Protein AF-A0AAV0H3G5-F1 (afdb_monomer)

pLDDT: mean 81.69, std 14.39, range [39.12, 98.06]

Sequence (169 aa):
MFITEEVDKVELVYTKFVSLIKSKPVIQTLLPLSPKGGIRAANGDSVDATEDEFFRLTSKEGKLAVERESVSAKGGGMGLSPLMEFEQDPVQIIDAMMPLYLNSQILRALQESYASELASRMNAMSNATDNAVELTKNLSVVYNRERQAKITGELLEIIAGADALKELP

InterPro domains:
  IPR000131 ATP synthase, F1 complex, gamma subunit [PF00231] (2-165)
  IPR000131 ATP synthase, F1 complex, gamma subunit [PR00126] (8-25)
  IPR000131 ATP synthase, F1 complex, gamma subunit [PR00126] (112-131)
  IPR000131 ATP synthase, F1 complex, gamma subunit [PR00126] (143-164)
  IPR000131 ATP synthase, F1 complex, gamma subunit [PTHR11693] (4-165)
  IPR023632 ATP synthase, F1 complex, gamma subunit conserved site [PS00153] (151-164)
  IPR035968 ATP synthase, F1 complex, gamma subunit superfamily [SSF52943] (2-165)

Nearest PDB structures (foldseek):
  6vmd-assembly1_g  TM=9.617E-01  e=5.767E-14  Spinacia oleracea

Mean predicted aligned error: 10.61 Å

Solvent-accessible surface area (backbone atoms only — not comparable to full-atom values): 9852 Å² total; per-residue (Å²): 86,64,94,68,70,76,42,85,68,42,73,46,78,40,35,44,58,67,41,60,89,45,63,46,79,44,50,36,48,67,35,72,70,44,96,82,59,39,37,41,35,79,86,73,54,69,47,54,68,63,64,48,71,45,79,42,85,44,73,54,97,90,37,87,38,60,47,74,47,72,49,59,61,96,51,78,67,76,64,77,55,97,82,68,80,73,96,62,60,72,68,59,53,48,62,64,43,51,61,56,52,53,51,51,51,53,52,49,48,51,52,31,28,51,50,30,51,52,28,47,49,51,51,54,51,49,54,50,49,54,53,50,53,53,50,52,54,53,50,51,54,51,50,54,52,51,51,51,53,49,53,53,48,55,51,49,53,51,51,54,56,54,51,58,61,68,72,54,131

Structure (mmCIF, N/CA/C/O backbone):
data_AF-A0AAV0H3G5-F1
#
_entry.id   AF-A0AAV0H3G5-F1
#
loop_
_atom_site.group_PDB
_atom_site.id
_atom_site.type_symbol
_atom_site.label_atom_id
_atom_site.label_alt_id
_atom_site.label_comp_id
_atom_site.label_asym_id
_atom_site.label_entity_id
_atom_site.label_seq_id
_atom_site.pdbx_PDB_ins_code
_atom_site.Cartn_x
_atom_site.Cartn_y
_atom_site.Cartn_z
_atom_site.occupancy
_atom_site.B_iso_or_equiv
_atom_site.auth_seq_id
_atom_site.auth_comp_id
_atom_site.auth_asym_id
_atom_site.auth_atom_id
_atom_site.pdbx_PDB_model_num
ATOM 1 N N . MET A 1 1 ? 15.605 -15.181 -23.588 1.00 61.88 1 MET A N 1
ATOM 2 C CA . MET A 1 1 ? 14.226 -14.895 -24.022 1.00 61.88 1 MET A CA 1
ATOM 3 C C . MET A 1 1 ? 14.163 -13.734 -25.001 1.00 61.88 1 MET A C 1
ATOM 5 O O . MET A 1 1 ? 13.888 -13.998 -26.156 1.00 61.88 1 MET A O 1
ATOM 9 N N . PHE A 1 2 ? 14.476 -12.487 -24.623 1.00 71.94 2 PHE A N 1
ATOM 10 C CA . PHE A 1 2 ? 14.471 -11.388 -25.611 1.00 71.94 2 PHE A CA 1
ATOM 11 C C . PHE A 1 2 ? 15.656 -11.463 -26.595 1.00 71.94 2 PHE A C 1
ATOM 13 O O . PHE A 1 2 ? 15.473 -11.386 -27.798 1.00 71.94 2 PHE A O 1
ATOM 20 N N . ILE A 1 3 ? 16.870 -11.727 -26.091 1.00 79.81 3 ILE A N 1
ATOM 21 C CA . ILE A 1 3 ? 18.078 -11.920 -26.926 1.00 79.81 3 ILE A CA 1
ATOM 22 C C . ILE A 1 3 ? 17.993 -13.207 -27.769 1.00 79.81 3 ILE A C 1
ATOM 24 O O . ILE A 1 3 ? 18.649 -13.326 -28.794 1.00 79.81 3 ILE A O 1
ATOM 28 N N . THR A 1 4 ? 17.184 -14.179 -27.335 1.00 85.25 4 THR A N 1
ATOM 29 C CA . THR A 1 4 ? 16.971 -15.449 -28.048 1.00 85.25 4 THR A CA 1
ATOM 30 C C . THR A 1 4 ? 15.829 -15.373 -29.066 1.00 85.25 4 THR A C 1
ATOM 32 O O . THR A 1 4 ? 15.470 -16.408 -29.610 1.00 85.25 4 THR A O 1
ATOM 35 N N . GLU A 1 5 ? 15.259 -14.181 -29.301 1.00 79.56 5 GLU A N 1
ATOM 36 C CA . GLU A 1 5 ? 14.134 -13.932 -30.225 1.00 79.56 5 GLU A CA 1
ATOM 37 C C . GLU A 1 5 ? 12.875 -14.776 -29.943 1.00 79.56 5 GLU A C 1
ATOM 39 O O . GLU A 1 5 ? 12.001 -14.937 -30.787 1.00 79.56 5 GLU A O 1
ATOM 44 N N . GLU A 1 6 ? 12.738 -15.303 -28.726 1.00 85.94 6 GLU A N 1
ATOM 45 C CA . GLU A 1 6 ? 11.544 -16.055 -28.313 1.00 85.94 6 GLU A CA 1
ATOM 46 C C . GLU A 1 6 ? 10.403 -15.125 -27.874 1.00 85.94 6 GLU A C 1
ATOM 48 O O . GLU A 1 6 ? 9.257 -15.555 -27.750 1.00 85.94 6 GLU A O 1
ATOM 53 N N . VAL A 1 7 ? 10.720 -13.861 -27.573 1.00 85.31 7 VAL A N 1
ATOM 54 C CA . VAL A 1 7 ? 9.784 -12.858 -27.054 1.00 85.31 7 VAL A CA 1
ATOM 55 C C . VAL A 1 7 ? 10.042 -11.515 -27.733 1.00 85.31 7 VAL A C 1
ATOM 57 O O . VAL A 1 7 ? 11.109 -10.938 -27.547 1.00 85.31 7 VAL A O 1
ATOM 60 N N . ASP A 1 8 ? 9.033 -10.981 -28.425 1.00 81.69 8 ASP A N 1
ATOM 61 C CA . ASP A 1 8 ? 9.132 -9.715 -29.174 1.00 81.69 8 ASP A CA 1
ATOM 62 C C . ASP A 1 8 ? 8.785 -8.469 -28.344 1.00 81.69 8 ASP A C 1
ATOM 64 O O . ASP A 1 8 ? 9.193 -7.350 -28.664 1.00 81.69 8 ASP A O 1
ATOM 68 N N . LYS A 1 9 ? 7.997 -8.636 -27.273 1.00 84.62 9 LYS A N 1
ATOM 69 C CA . LYS A 1 9 ? 7.491 -7.531 -26.450 1.00 84.62 9 LYS A CA 1
ATOM 70 C C . LYS A 1 9 ? 7.464 -7.910 -24.978 1.00 84.62 9 LYS A C 1
ATOM 72 O O . LYS A 1 9 ? 6.921 -8.948 -24.609 1.00 84.62 9 LYS A O 1
ATOM 77 N N . VAL A 1 10 ? 8.000 -7.031 -24.134 1.00 86.62 10 VAL A N 1
ATOM 78 C CA . VAL A 1 10 ? 7.953 -7.178 -22.677 1.00 86.62 10 VAL A CA 1
ATOM 79 C C . VAL A 1 10 ? 7.204 -5.995 -22.088 1.00 86.62 10 VAL A C 1
ATOM 81 O O . VAL A 1 10 ? 7.642 -4.848 -22.193 1.00 86.62 10 VAL A O 1
ATOM 84 N N . GLU A 1 11 ? 6.078 -6.286 -21.449 1.00 87.62 11 GLU A N 1
ATOM 85 C CA . GLU A 1 11 ? 5.272 -5.317 -20.714 1.00 87.62 11 GLU A CA 1
ATOM 86 C C . GLU A 1 11 ? 5.339 -5.614 -19.218 1.00 87.62 11 GLU A C 1
ATOM 88 O O . GLU A 1 11 ? 5.283 -6.768 -18.792 1.00 87.62 11 GLU A O 1
ATOM 93 N N . LEU A 1 12 ? 5.449 -4.559 -18.418 1.00 87.69 12 LEU A N 1
ATOM 94 C CA . LEU A 1 12 ? 5.389 -4.612 -16.969 1.00 87.69 12 LEU A CA 1
ATOM 95 C C . LEU A 1 12 ? 4.084 -3.982 -16.502 1.00 87.69 12 LEU A C 1
ATOM 97 O O . LEU A 1 12 ? 3.794 -2.820 -16.794 1.00 87.69 12 LEU A O 1
ATOM 101 N N . VAL A 1 13 ? 3.317 -4.750 -15.736 1.00 90.94 13 VAL A N 1
ATOM 102 C CA . VAL A 1 13 ? 2.135 -4.253 -15.037 1.00 90.94 13 VAL A CA 1
ATOM 103 C C . VAL A 1 13 ? 2.525 -3.988 -13.595 1.00 90.94 13 VAL A C 1
ATOM 105 O O . VAL A 1 13 ? 2.949 -4.900 -12.889 1.00 90.94 13 VAL A O 1
ATOM 108 N N . TYR A 1 14 ? 2.379 -2.746 -13.153 1.00 90.44 14 TYR A N 1
ATOM 109 C CA . TYR A 1 14 ? 2.670 -2.374 -11.775 1.00 90.44 14 TYR A CA 1
ATOM 110 C C . TYR A 1 14 ? 1.717 -1.278 -11.297 1.00 90.44 14 TYR A C 1
ATOM 112 O O . TYR A 1 14 ? 1.056 -0.597 -12.087 1.00 90.44 14 TYR A O 1
ATOM 120 N N . THR A 1 15 ? 1.596 -1.116 -9.982 1.00 90.31 15 THR A N 1
ATOM 121 C CA . THR A 1 15 ? 0.777 -0.045 -9.410 1.00 90.31 15 THR A CA 1
ATOM 122 C C . THR A 1 15 ? 1.609 1.217 -9.269 1.00 90.31 15 THR A C 1
ATOM 124 O O . THR A 1 15 ? 2.483 1.292 -8.406 1.00 90.31 15 THR A O 1
ATOM 127 N N . LYS A 1 16 ? 1.305 2.225 -10.088 1.00 86.75 16 LYS A N 1
ATOM 128 C CA . LYS A 1 16 ? 1.895 3.554 -9.958 1.00 86.75 16 LYS A CA 1
ATOM 129 C C . LYS A 1 16 ? 1.318 4.246 -8.724 1.00 86.75 16 LYS A C 1
ATOM 131 O O . LYS A 1 16 ? 0.093 4.373 -8.577 1.00 86.75 16 LYS A O 1
ATOM 136 N N . PHE A 1 17 ? 2.207 4.726 -7.861 1.00 84.62 17 PHE A N 1
ATOM 137 C CA . PHE A 1 17 ? 1.840 5.424 -6.634 1.00 84.62 17 PHE A CA 1
ATOM 138 C C . PHE A 1 17 ? 1.368 6.849 -6.948 1.00 84.62 17 PHE A C 1
ATOM 140 O O . PHE A 1 17 ? 2.166 7.679 -7.386 1.00 84.62 17 PHE A O 1
ATOM 147 N N . VAL A 1 18 ? 0.069 7.140 -6.771 1.00 83.19 18 VAL A N 1
ATOM 148 C CA . VAL A 1 18 ? -0.518 8.474 -7.034 1.00 83.19 18 VAL A CA 1
ATOM 149 C C . VAL A 1 18 ? -0.725 9.273 -5.768 1.00 83.19 18 VAL A C 1
ATOM 151 O O . VAL A 1 18 ? -0.277 10.412 -5.675 1.00 83.19 18 VAL A O 1
ATOM 154 N N . SER A 1 19 ? -1.381 8.679 -4.791 1.00 83.06 19 SER A N 1
ATOM 155 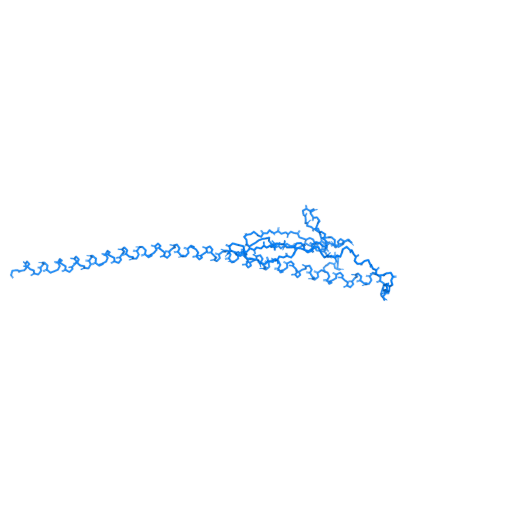C CA . SER A 1 19 ? -1.537 9.248 -3.465 1.00 83.06 19 SER A CA 1
ATOM 156 C C . SER A 1 19 ? -1.662 8.120 -2.455 1.00 83.06 19 SER A C 1
ATOM 158 O O . SER A 1 19 ? -1.775 6.952 -2.830 1.00 83.06 19 SER A O 1
ATOM 160 N N . LEU A 1 20 ? -1.699 8.463 -1.165 1.00 82.44 20 LEU A N 1
ATOM 161 C CA . LEU A 1 20 ? -1.913 7.459 -0.125 1.00 82.44 20 LEU A CA 1
ATOM 162 C C . LEU A 1 20 ? -3.215 6.684 -0.344 1.00 82.44 20 LEU A C 1
ATOM 164 O O . LEU A 1 20 ? -3.257 5.495 -0.072 1.00 82.44 20 LEU A O 1
ATOM 168 N N . ILE A 1 21 ? -4.253 7.343 -0.864 1.00 82.25 21 ILE A N 1
ATOM 169 C CA . ILE A 1 21 ? -5.602 6.783 -1.032 1.00 82.25 21 ILE A CA 1
ATOM 170 C C . ILE A 1 21 ? -5.791 6.149 -2.413 1.00 82.25 21 ILE A C 1
ATOM 172 O O . ILE A 1 21 ? -6.547 5.191 -2.559 1.00 82.25 21 ILE A O 1
ATOM 176 N N . LYS A 1 22 ? -5.120 6.680 -3.438 1.00 81.69 22 LYS A N 1
ATOM 177 C CA . LYS A 1 22 ? -5.317 6.287 -4.831 1.00 81.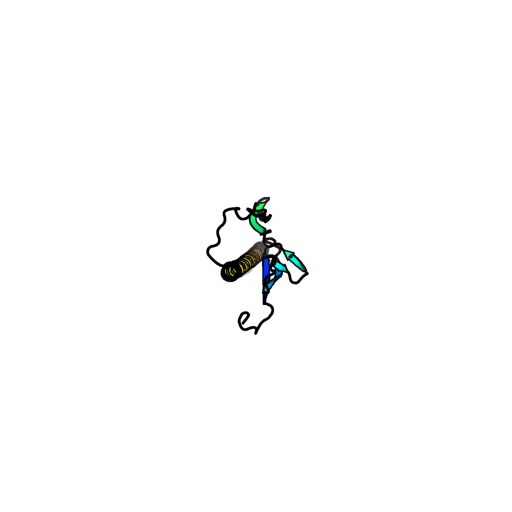69 22 LYS A CA 1
ATOM 178 C C . LYS A 1 22 ? -4.019 5.727 -5.399 1.00 81.69 22 LYS A C 1
ATOM 180 O O . LYS A 1 22 ? -3.052 6.456 -5.592 1.00 81.69 22 LYS A O 1
ATOM 185 N N . SER A 1 23 ? -4.030 4.453 -5.757 1.00 84.69 23 SER A N 1
ATOM 186 C CA . SER A 1 23 ? -3.041 3.836 -6.641 1.00 84.69 23 SER A CA 1
ATOM 187 C C . SER A 1 23 ? -3.695 3.558 -7.997 1.00 84.69 23 SER A C 1
ATOM 189 O O . SER A 1 23 ? -4.900 3.308 -8.077 1.00 84.69 23 SER A O 1
ATOM 191 N N . LYS A 1 24 ? -2.934 3.667 -9.091 1.00 85.50 24 LYS A N 1
ATOM 192 C CA . LYS A 1 24 ? -3.431 3.361 -10.443 1.00 85.50 24 LYS A CA 1
ATOM 193 C C . LYS A 1 24 ? -2.564 2.249 -11.040 1.00 85.50 24 LYS A C 1
ATOM 195 O O . LYS A 1 24 ? -1.359 2.462 -11.155 1.00 85.50 24 LYS A O 1
ATOM 200 N N . PRO A 1 25 ? -3.123 1.086 -11.421 1.00 90.19 25 PRO A N 1
ATOM 201 C CA . PRO A 1 25 ? -2.369 0.096 -12.177 1.00 90.19 25 PRO A CA 1
ATOM 202 C C . PRO A 1 25 ? -2.048 0.661 -13.563 1.00 90.19 25 PRO A C 1
ATOM 204 O O . PRO A 1 25 ? -2.915 1.234 -14.229 1.00 90.19 25 PRO A O 1
ATOM 207 N N . VAL A 1 26 ? -0.791 0.540 -13.974 1.00 85.81 26 VAL A N 1
ATOM 208 C CA . VAL A 1 26 ? -0.289 1.019 -15.262 1.00 85.81 26 VAL A CA 1
ATOM 209 C C . VAL A 1 26 ? 0.440 -0.126 -15.952 1.00 85.81 26 VAL A C 1
ATOM 211 O O . VAL A 1 26 ? 1.131 -0.915 -15.310 1.00 85.81 26 VAL A O 1
ATOM 214 N N . ILE A 1 27 ? 0.257 -0.210 -17.268 1.00 87.25 27 ILE A N 1
ATOM 215 C CA . ILE A 1 27 ? 0.982 -1.130 -18.141 1.00 87.25 27 ILE A CA 1
ATOM 216 C C . ILE A 1 27 ? 2.057 -0.315 -18.857 1.00 87.25 27 ILE A C 1
ATOM 218 O O . ILE A 1 27 ? 1.741 0.589 -19.639 1.00 87.25 27 ILE A O 1
ATOM 222 N N . GLN A 1 28 ? 3.316 -0.623 -18.569 1.00 83.62 28 GLN A N 1
ATOM 223 C CA . GLN A 1 28 ? 4.485 0.018 -19.154 1.00 83.62 28 GLN A CA 1
ATOM 224 C C . GLN A 1 28 ? 5.191 -0.962 -20.090 1.00 83.62 28 GLN A C 1
ATOM 226 O O . GLN A 1 28 ? 5.505 -2.082 -19.695 1.00 83.62 28 GLN A O 1
ATOM 231 N N . THR A 1 29 ? 5.479 -0.550 -21.324 1.00 84.75 29 THR A N 1
ATOM 232 C CA . THR A 1 29 ? 6.314 -1.363 -22.222 1.00 84.75 29 THR A CA 1
ATOM 233 C C . THR A 1 29 ? 7.785 -1.169 -21.846 1.00 84.75 29 THR A C 1
ATOM 235 O O . THR A 1 29 ? 8.274 -0.041 -21.885 1.00 84.75 29 THR A O 1
ATOM 238 N N . LEU A 1 30 ? 8.479 -2.246 -21.463 1.00 82.50 30 LEU A N 1
ATOM 239 C CA . LEU A 1 30 ? 9.919 -2.235 -21.167 1.00 82.50 30 LEU A CA 1
ATOM 240 C C . LEU A 1 30 ? 10.751 -2.492 -22.427 1.00 82.50 30 LEU A C 1
ATOM 242 O O . LEU A 1 30 ? 11.759 -1.827 -22.649 1.00 82.50 30 LEU A O 1
ATOM 246 N N . LEU A 1 31 ? 10.319 -3.448 -23.253 1.00 82.56 31 LEU A N 1
ATOM 247 C CA . LEU A 1 31 ? 10.952 -3.795 -24.525 1.00 82.56 31 LEU A CA 1
ATOM 248 C C . LEU A 1 31 ? 9.876 -3.924 -25.616 1.00 82.56 31 LEU A C 1
ATOM 250 O O . LEU A 1 31 ? 8.808 -4.476 -25.328 1.00 82.56 31 LEU A O 1
ATOM 254 N N . PRO A 1 32 ? 10.130 -3.466 -26.855 1.00 76.50 32 PRO A N 1
ATOM 255 C CA . PRO A 1 32 ? 11.352 -2.817 -27.344 1.00 76.50 32 PRO A CA 1
ATOM 256 C C . PRO A 1 32 ? 11.515 -1.374 -26.837 1.00 76.50 32 PRO A C 1
ATOM 258 O O . PRO A 1 32 ? 10.538 -0.639 -26.678 1.00 76.50 32 PRO A O 1
ATOM 261 N N . LEU A 1 33 ? 12.764 -0.964 -26.601 1.00 72.62 33 LEU A N 1
ATOM 262 C CA . LEU A 1 33 ? 13.094 0.402 -26.191 1.00 72.62 33 LEU A CA 1
ATOM 263 C C . LEU A 1 33 ? 12.887 1.365 -27.368 1.00 72.62 33 LEU A C 1
ATOM 265 O O . LEU A 1 33 ? 13.297 1.096 -28.497 1.00 72.62 33 LEU A O 1
ATOM 269 N N . SER A 1 34 ? 12.256 2.510 -27.109 1.00 70.69 34 SER A N 1
ATOM 270 C CA . SER A 1 34 ? 12.189 3.589 -28.096 1.00 70.69 34 SER A CA 1
ATOM 271 C C . SER A 1 34 ? 13.589 4.192 -28.289 1.00 70.69 34 SER A C 1
ATOM 273 O O . SER A 1 34 ? 14.231 4.511 -27.287 1.00 70.69 34 SER A O 1
ATOM 275 N N . PRO A 1 35 ? 14.056 4.457 -29.527 1.00 62.06 35 PRO A N 1
ATOM 276 C CA . PRO A 1 35 ? 15.360 5.087 -29.782 1.00 62.06 35 PRO A CA 1
ATOM 277 C C . PRO A 1 35 ? 15.534 6.461 -29.121 1.00 62.06 35 PRO A C 1
ATOM 279 O O . PRO A 1 35 ? 16.649 6.931 -28.934 1.00 62.06 35 PRO A O 1
ATOM 282 N N . LYS A 1 36 ? 14.422 7.122 -28.771 1.00 63.59 36 LYS A N 1
ATOM 283 C CA . LYS A 1 36 ? 14.410 8.415 -28.072 1.00 63.59 36 LYS A CA 1
ATOM 284 C C . LYS A 1 36 ? 14.398 8.278 -26.543 1.00 63.59 36 LYS A C 1
ATOM 286 O O . LYS A 1 36 ? 14.166 9.265 -25.857 1.00 63.59 36 LYS A O 1
ATOM 291 N N . GLY A 1 37 ? 14.532 7.065 -26.004 1.00 61.06 37 GLY A N 1
ATOM 292 C CA . GLY A 1 37 ? 14.397 6.772 -24.574 1.00 61.06 37 GLY A CA 1
ATOM 293 C C . GLY A 1 37 ? 12.965 6.881 -24.033 1.00 61.06 37 GLY A C 1
ATOM 294 O O . GLY A 1 37 ? 12.694 6.353 -22.966 1.00 61.06 37 GLY A O 1
ATOM 295 N N . GLY A 1 38 ? 12.034 7.516 -24.757 1.00 59.66 38 GLY A N 1
ATOM 296 C CA . GLY A 1 38 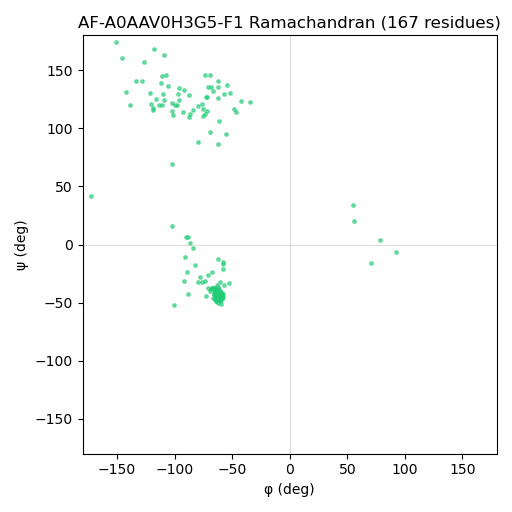? 10.650 7.717 -24.320 1.00 59.66 38 GLY A CA 1
ATOM 297 C C . GLY A 1 38 ? 9.921 6.411 -23.998 1.00 59.66 38 GLY A C 1
ATOM 298 O O . GLY A 1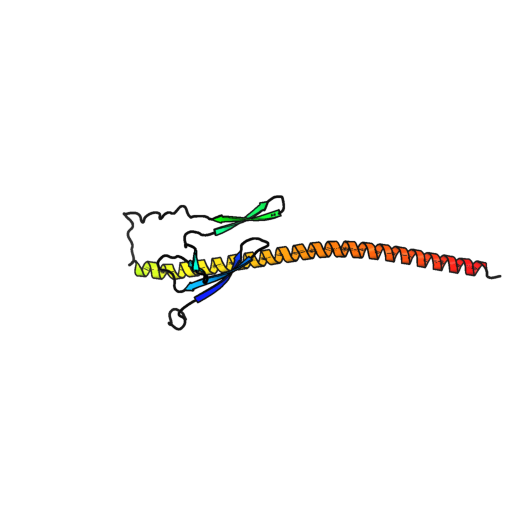 38 ? 9.893 5.477 -24.807 1.00 59.66 38 GLY A O 1
ATOM 299 N N . ILE A 1 39 ? 9.300 6.373 -22.822 1.00 60.66 39 ILE A N 1
ATOM 300 C CA . ILE A 1 39 ? 8.562 5.222 -22.314 1.00 60.66 39 ILE A CA 1
ATOM 301 C C . ILE A 1 39 ? 7.125 5.317 -22.826 1.00 60.66 39 ILE A C 1
ATOM 303 O O . ILE A 1 39 ? 6.453 6.336 -22.670 1.00 60.66 39 ILE A O 1
ATOM 307 N N . ARG A 1 40 ? 6.624 4.237 -23.429 1.00 59.25 40 ARG A N 1
ATOM 308 C CA . ARG A 1 40 ? 5.226 4.152 -23.864 1.00 59.25 40 ARG A CA 1
ATOM 309 C C . ARG A 1 40 ? 4.400 3.402 -22.828 1.00 59.25 40 ARG A C 1
ATOM 311 O O . ARG A 1 40 ? 4.645 2.221 -22.565 1.00 59.25 40 ARG A O 1
ATOM 318 N N . ALA A 1 41 ? 3.388 4.069 -22.278 1.00 58.66 41 ALA A N 1
ATOM 319 C CA . ALA A 1 41 ? 2.279 3.358 -21.663 1.00 58.66 41 ALA A CA 1
ATOM 320 C C . ALA A 1 41 ? 1.476 2.651 -22.769 1.00 58.66 41 ALA A C 1
ATOM 322 O O . ALA A 1 41 ? 1.328 3.182 -23.873 1.00 58.66 41 ALA A O 1
ATOM 323 N N . ALA A 1 42 ? 0.921 1.471 -22.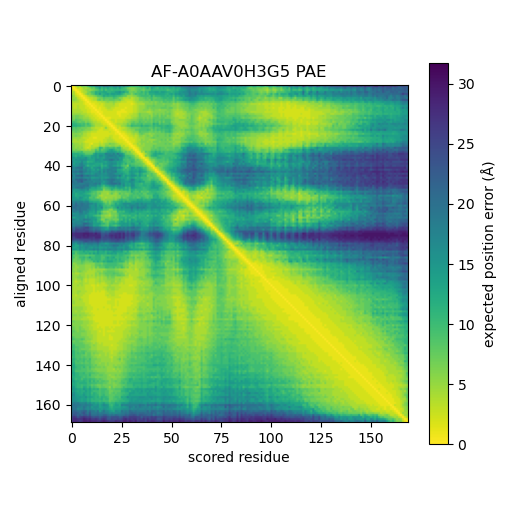481 1.00 55.16 42 ALA A N 1
ATOM 324 C CA . ALA A 1 42 ? 0.136 0.702 -23.459 1.00 55.16 42 ALA A CA 1
ATOM 325 C C . ALA A 1 42 ? -1.087 1.471 -24.017 1.00 55.16 42 ALA A C 1
ATOM 327 O O . ALA A 1 42 ? -1.606 1.128 -25.075 1.00 55.16 42 ALA A O 1
ATOM 328 N N . ASN A 1 43 ? -1.506 2.547 -23.343 1.00 53.28 43 ASN A N 1
ATOM 329 C CA . ASN A 1 43 ? -2.651 3.383 -23.710 1.00 53.28 43 ASN A CA 1
ATOM 330 C C . ASN A 1 43 ? -2.318 4.507 -24.713 1.00 53.28 43 ASN A C 1
ATOM 332 O O . ASN A 1 43 ? -3.203 5.287 -25.049 1.00 53.28 43 ASN A O 1
ATOM 336 N N . GLY A 1 44 ? -1.068 4.613 -25.177 1.00 54.69 44 GLY A N 1
ATOM 337 C CA . GLY A 1 44 ? -0.642 5.644 -26.134 1.00 54.69 44 GLY A CA 1
ATOM 338 C C . GLY A 1 44 ? -0.092 6.928 -25.506 1.00 54.69 44 GLY A C 1
ATOM 339 O O . GLY A 1 44 ? 0.458 7.750 -26.234 1.00 54.69 44 GLY A O 1
ATOM 340 N N . ASP A 1 45 ? -0.154 7.072 -24.179 1.00 57.62 45 ASP A N 1
ATOM 341 C CA . ASP A 1 45 ? 0.521 8.158 -23.463 1.00 57.62 45 ASP A CA 1
ATOM 342 C C .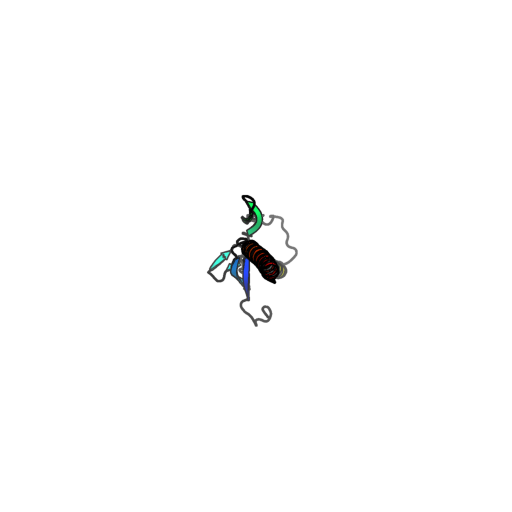 ASP A 1 45 ? 2.040 7.903 -23.468 1.00 57.62 45 ASP A C 1
ATOM 344 O O . ASP A 1 45 ? 2.530 6.911 -22.909 1.00 57.62 45 ASP A O 1
ATOM 348 N N . SER A 1 46 ? 2.795 8.776 -24.138 1.00 53.03 46 SER A N 1
ATOM 349 C CA . SER A 1 46 ? 4.257 8.798 -24.076 1.00 53.03 46 SER A CA 1
ATOM 350 C C . SER A 1 46 ? 4.690 9.587 -22.850 1.00 53.03 46 SER A C 1
ATOM 352 O O . SER A 1 46 ? 4.441 10.788 -22.777 1.00 53.03 46 SER A O 1
ATOM 354 N N . VAL A 1 47 ? 5.342 8.918 -21.905 1.00 58.06 47 VAL A N 1
ATOM 355 C CA . VAL A 1 47 ? 6.045 9.595 -20.817 1.00 58.06 47 VAL A CA 1
ATOM 356 C C . VAL A 1 47 ? 7.485 9.768 -21.284 1.00 58.06 47 VAL A C 1
ATOM 358 O O . VAL A 1 47 ? 8.189 8.781 -21.531 1.00 58.06 47 VAL A O 1
ATOM 361 N N . ASP A 1 48 ? 7.904 11.015 -21.482 1.00 54.41 48 ASP A N 1
ATOM 362 C CA . ASP A 1 48 ? 9.280 11.318 -21.862 1.00 54.41 48 ASP A CA 1
ATOM 363 C C . ASP A 1 48 ? 10.229 10.865 -20.746 1.00 54.41 48 ASP A C 1
ATOM 365 O O . ASP A 1 48 ? 9.986 11.097 -19.565 1.00 54.41 48 ASP A O 1
ATOM 369 N N . ALA A 1 49 ? 11.335 10.209 -21.111 1.00 57.06 49 ALA A N 1
ATOM 370 C CA . ALA A 1 49 ? 12.302 9.663 -20.148 1.00 57.06 49 ALA A CA 1
ATOM 371 C C . ALA A 1 49 ? 12.977 10.723 -19.264 1.00 57.06 49 ALA A C 1
ATOM 373 O O . ALA A 1 49 ? 13.667 10.381 -18.310 1.00 57.06 49 ALA A O 1
ATOM 374 N N . THR A 1 50 ? 12.819 11.995 -19.621 1.00 52.00 50 THR A N 1
ATOM 375 C CA . THR A 1 50 ? 13.351 13.163 -18.917 1.00 52.00 50 THR A CA 1
ATOM 376 C C . THR A 1 50 ? 12.390 13.723 -17.870 1.00 52.00 50 THR A C 1
ATOM 378 O O . THR A 1 50 ? 12.790 14.582 -17.085 1.00 52.00 50 THR A O 1
ATOM 381 N N . GLU A 1 51 ? 11.136 13.270 -17.858 1.00 56.34 51 GLU A N 1
ATOM 382 C CA . GLU A 1 51 ? 10.107 13.702 -16.913 1.00 56.34 51 GLU A CA 1
ATOM 383 C C . GLU A 1 51 ? 9.910 12.640 -15.827 1.00 56.34 51 GLU A C 1
ATOM 385 O O . GLU A 1 51 ? 8.888 11.957 -15.753 1.00 56.34 51 GLU A O 1
ATOM 390 N N . ASP A 1 52 ? 10.919 12.491 -14.969 1.00 64.06 52 ASP A N 1
ATOM 391 C CA . ASP A 1 52 ? 10.798 11.645 -13.786 1.00 64.06 52 ASP A CA 1
ATOM 392 C C . ASP A 1 52 ? 9.969 12.369 -12.706 1.00 64.06 52 ASP A C 1
ATOM 394 O O . ASP A 1 52 ? 10.301 13.458 -12.227 1.00 64.06 52 ASP A O 1
ATOM 398 N N . GLU A 1 53 ? 8.855 11.750 -12.311 1.00 68.62 53 GLU A N 1
ATOM 399 C CA . GLU A 1 53 ? 8.015 12.213 -11.206 1.00 68.62 53 GLU A CA 1
ATOM 400 C C . GLU A 1 53 ? 8.552 11.647 -9.884 1.00 68.62 53 GLU A C 1
ATOM 402 O O . GLU A 1 53 ? 8.438 10.448 -9.624 1.00 68.62 53 GLU A O 1
ATOM 407 N N . PHE A 1 54 ? 9.082 12.502 -9.008 1.00 71.38 54 PHE A N 1
ATOM 408 C CA . PHE A 1 54 ? 9.427 12.101 -7.645 1.00 71.38 54 PHE A CA 1
ATOM 409 C C . PHE A 1 54 ? 8.248 12.373 -6.711 1.00 71.38 54 PHE A C 1
ATOM 411 O O . PHE A 1 54 ? 7.647 13.448 -6.724 1.00 71.38 54 PHE A O 1
ATOM 418 N N . PHE A 1 55 ? 7.909 11.396 -5.870 1.00 73.56 55 PHE A N 1
ATOM 419 C CA . PHE A 1 55 ? 6.917 11.578 -4.816 1.00 73.56 55 PHE A CA 1
ATOM 420 C C . PHE A 1 55 ? 7.607 11.910 -3.493 1.00 73.56 55 PHE A C 1
ATOM 422 O O . PHE A 1 55 ? 8.571 11.258 -3.090 1.00 73.56 55 PHE A O 1
ATOM 429 N N . ARG A 1 56 ? 7.079 12.904 -2.781 1.00 78.50 56 ARG A N 1
ATOM 430 C CA . ARG A 1 56 ? 7.506 13.261 -1.431 1.00 78.50 56 ARG A CA 1
ATOM 431 C C . ARG A 1 56 ? 6.321 13.159 -0.485 1.00 78.50 56 ARG A C 1
ATOM 433 O O . ARG A 1 56 ? 5.248 13.700 -0.744 1.00 78.50 56 ARG A O 1
ATOM 440 N N . LEU A 1 57 ? 6.529 12.464 0.631 1.00 79.69 57 LEU A N 1
ATOM 441 C CA . LEU A 1 57 ? 5.578 12.474 1.737 1.00 79.69 57 LEU A CA 1
ATOM 442 C C . LEU A 1 57 ? 5.720 13.808 2.474 1.00 79.69 57 LEU A C 1
ATOM 444 O O . LEU A 1 57 ? 6.782 14.114 3.020 1.00 79.69 57 LEU A O 1
ATOM 448 N N . THR A 1 58 ? 4.662 14.608 2.462 1.00 80.62 58 THR A N 1
ATOM 449 C CA . THR A 1 58 ? 4.554 15.867 3.202 1.00 80.62 58 THR A CA 1
ATOM 450 C C . THR A 1 58 ? 3.409 15.767 4.209 1.00 80.62 58 THR A C 1
ATOM 452 O O . THR A 1 58 ? 2.641 14.806 4.214 1.00 80.62 58 THR A O 1
ATOM 455 N N . SER A 1 59 ? 3.310 16.721 5.131 1.00 81.38 59 SER A N 1
ATOM 456 C CA . SER A 1 59 ? 2.158 16.827 6.029 1.00 81.38 59 SER A CA 1
ATOM 457 C C . SER A 1 59 ? 1.384 18.077 5.653 1.00 81.38 59 SER A C 1
ATOM 459 O O . SER A 1 59 ? 1.937 19.176 5.693 1.00 81.38 59 SER A O 1
ATOM 461 N N . LYS A 1 60 ? 0.116 17.909 5.278 1.00 79.00 60 LYS A N 1
ATOM 462 C CA . LYS A 1 60 ? -0.799 19.013 4.992 1.00 79.00 60 LYS A CA 1
ATOM 463 C C . LYS A 1 60 ? -1.931 18.964 6.005 1.00 79.00 60 LYS A C 1
ATOM 465 O O . LYS A 1 60 ? -2.573 17.931 6.166 1.00 79.00 60 LYS A O 1
ATOM 470 N N . GLU A 1 61 ? -2.149 20.072 6.712 1.00 75.75 61 GLU A N 1
ATOM 471 C CA . GLU A 1 61 ? -3.245 20.206 7.690 1.00 75.75 61 GLU A CA 1
ATOM 472 C C . GLU A 1 61 ? -3.250 19.098 8.768 1.00 75.75 61 GLU A C 1
ATOM 474 O O . GLU A 1 61 ? -4.298 18.643 9.221 1.00 75.75 61 GLU A O 1
ATOM 479 N N . GLY A 1 62 ? -2.063 18.627 9.171 1.00 75.88 62 GLY A N 1
ATOM 480 C CA . GLY A 1 62 ? -1.910 17.568 10.176 1.00 75.88 62 GLY A CA 1
ATOM 481 C C . GLY A 1 62 ? -2.169 16.146 9.664 1.00 75.88 62 GLY A C 1
ATOM 482 O O . GLY A 1 62 ? -2.109 15.205 10.453 1.00 75.88 62 GLY A O 1
ATOM 483 N N . LYS A 1 63 ? -2.422 15.965 8.362 1.00 74.75 63 LYS A N 1
ATOM 484 C CA . LYS A 1 63 ? -2.558 14.657 7.709 1.00 74.75 63 LYS A CA 1
ATOM 485 C C . LYS A 1 63 ? -1.377 14.400 6.779 1.00 74.75 63 LYS A C 1
ATOM 487 O O . LYS A 1 63 ? -0.874 15.312 6.124 1.00 74.75 63 LYS A O 1
ATOM 492 N N . LEU A 1 64 ? -0.955 13.138 6.699 1.00 75.50 64 LEU A N 1
ATOM 493 C CA . LEU A 1 64 ? 0.035 12.712 5.712 1.00 75.50 64 LEU A CA 1
ATOM 494 C C . LEU A 1 64 ? -0.536 12.931 4.304 1.00 75.50 64 LEU A C 1
ATOM 496 O O . LEU A 1 64 ? -1.634 12.472 3.987 1.00 75.50 64 LEU A O 1
ATOM 500 N N . ALA A 1 65 ? 0.211 13.648 3.476 1.00 76.31 65 ALA A N 1
ATOM 501 C CA . ALA A 1 65 ? -0.108 13.961 2.095 1.00 76.31 65 ALA A CA 1
ATOM 502 C C . ALA A 1 65 ? 1.059 13.547 1.190 1.00 76.31 65 ALA A C 1
ATOM 504 O O . ALA A 1 65 ? 2.200 13.403 1.628 1.00 76.31 65 ALA A O 1
ATOM 505 N N . VAL A 1 66 ? 0.758 13.321 -0.084 1.00 79.38 66 VAL A N 1
ATOM 506 C CA . VAL A 1 66 ? 1.767 13.035 -1.106 1.00 79.38 66 VAL A CA 1
ATOM 507 C C . VAL A 1 66 ? 1.764 14.207 -2.059 1.00 79.38 66 VAL A C 1
ATOM 509 O O . VAL A 1 66 ? 0.739 14.487 -2.681 1.00 79.38 66 VAL A O 1
ATOM 512 N N . GLU A 1 67 ? 2.904 14.863 -2.181 1.00 77.06 67 GLU A N 1
ATOM 513 C CA . GLU A 1 67 ? 3.141 15.843 -3.229 1.00 77.06 67 GLU A CA 1
ATOM 514 C C . GLU A 1 67 ? 4.076 15.223 -4.257 1.00 77.06 67 GLU A C 1
ATOM 516 O O . GLU A 1 67 ? 5.031 14.518 -3.921 1.00 77.06 67 GLU A O 1
ATOM 521 N N . ARG A 1 68 ? 3.751 15.434 -5.529 1.00 70.31 68 ARG A N 1
ATOM 522 C CA . ARG A 1 68 ? 4.594 15.012 -6.638 1.00 70.31 68 ARG A CA 1
ATOM 523 C C . ARG A 1 68 ? 5.321 16.227 -7.153 1.00 70.31 68 ARG A C 1
ATOM 525 O O . ARG A 1 68 ? 4.691 17.197 -7.567 1.00 70.31 68 ARG A O 1
ATOM 532 N N . GLU A 1 69 ? 6.634 16.143 -7.124 1.00 71.81 69 GLU A N 1
ATOM 533 C CA . GLU A 1 69 ? 7.497 17.117 -7.752 1.00 71.81 69 GLU A CA 1
ATOM 534 C C . GLU A 1 69 ? 7.962 16.495 -9.065 1.00 71.81 69 GLU A C 1
ATOM 536 O O . GLU A 1 69 ? 8.673 15.487 -9.083 1.00 71.81 69 GLU A O 1
ATOM 541 N N . SER A 1 70 ? 7.498 17.055 -10.184 1.00 63.06 70 SER A N 1
ATOM 542 C CA . SER A 1 70 ? 8.093 16.760 -11.482 1.00 63.06 70 SER A CA 1
ATOM 543 C C . SER A 1 70 ? 9.477 17.391 -11.476 1.00 63.06 70 SER A C 1
ATOM 545 O O . SER A 1 70 ? 9.626 18.598 -11.700 1.00 63.06 70 SER A O 1
ATOM 547 N N . VAL A 1 71 ? 10.493 16.592 -11.172 1.00 63.00 71 VAL A N 1
ATOM 548 C CA . VAL A 1 71 ? 11.866 17.040 -11.333 1.00 63.00 71 VAL A CA 1
ATOM 549 C C . VAL A 1 71 ? 12.156 16.898 -12.815 1.00 63.00 71 VAL A C 1
ATOM 551 O O . VAL A 1 71 ? 12.650 15.876 -13.278 1.00 63.00 71 VAL A O 1
ATOM 554 N N . SER A 1 72 ? 11.844 17.944 -13.581 1.00 54.62 72 SER A N 1
ATOM 555 C CA . SER A 1 72 ? 12.551 18.135 -14.837 1.00 54.62 72 SER A CA 1
ATOM 556 C C . SER A 1 72 ? 14.001 18.312 -14.423 1.00 54.62 72 SER A C 1
ATOM 558 O O . SER A 1 72 ? 14.353 19.324 -13.804 1.00 54.62 72 SER A O 1
ATOM 560 N N . ALA A 1 73 ? 14.830 17.293 -14.657 1.00 53.94 73 ALA A N 1
ATOM 561 C CA . ALA A 1 73 ? 16.262 17.481 -14.564 1.00 53.94 73 ALA A CA 1
ATOM 562 C C . ALA A 1 73 ? 16.550 18.753 -15.366 1.00 53.94 73 ALA A C 1
ATOM 564 O O . ALA A 1 73 ? 16.235 18.810 -16.555 1.00 53.94 73 ALA A O 1
ATOM 565 N N . LYS A 1 74 ? 17.055 19.810 -14.711 1.00 43.88 74 LYS A N 1
ATOM 566 C CA . LYS A 1 74 ? 17.588 20.981 -15.412 1.00 43.88 74 LYS A CA 1
ATOM 567 C C . LYS A 1 74 ? 18.764 20.479 -16.237 1.00 43.88 74 LYS A C 1
ATOM 569 O O . LYS A 1 74 ? 19.898 20.418 -15.788 1.00 43.88 74 LYS A O 1
ATOM 574 N N . GLY A 1 75 ? 18.404 20.030 -17.417 1.00 42.50 75 GLY A N 1
ATOM 575 C CA . GLY A 1 75 ? 19.152 19.175 -18.303 1.00 42.50 75 GLY A CA 1
ATOM 576 C C . GLY A 1 75 ? 18.369 19.112 -19.604 1.00 42.50 75 GLY A C 1
ATOM 577 O O . GLY A 1 75 ? 18.279 18.064 -20.230 1.00 42.50 75 GLY A O 1
ATOM 578 N N . GLY A 1 76 ? 17.833 20.262 -20.046 1.00 39.12 76 GLY A N 1
ATOM 579 C CA . GLY A 1 76 ? 17.923 20.548 -21.474 1.00 39.12 76 GLY A CA 1
ATOM 580 C C . GLY A 1 76 ? 19.370 20.247 -21.822 1.00 39.12 76 GLY A C 1
ATOM 581 O O . GLY A 1 76 ? 20.238 20.816 -21.160 1.00 39.12 76 GLY A O 1
ATOM 582 N N . GLY A 1 77 ? 19.571 19.213 -22.651 1.00 45.88 77 GLY A N 1
ATOM 583 C CA . GLY A 1 77 ? 20.797 18.424 -22.681 1.00 45.88 77 GLY A CA 1
ATOM 584 C C . GLY A 1 77 ? 22.002 19.296 -22.397 1.00 45.88 77 GLY A C 1
ATOM 585 O O . GLY A 1 77 ? 22.191 20.302 -23.082 1.00 45.88 77 GLY A O 1
ATOM 586 N N . MET A 1 78 ? 22.774 18.956 -21.360 1.00 49.19 78 MET A N 1
ATOM 587 C CA . MET A 1 78 ? 24.142 19.445 -21.281 1.00 49.19 78 MET A CA 1
ATOM 588 C C . MET A 1 78 ? 24.745 18.976 -22.601 1.00 49.19 78 MET A C 1
ATOM 590 O O . MET A 1 78 ? 25.014 17.785 -22.754 1.00 49.19 78 MET A O 1
ATOM 594 N N . GLY A 1 79 ? 24.737 19.855 -23.609 1.00 55.78 79 GLY A N 1
ATOM 595 C CA . GLY A 1 79 ? 25.120 19.494 -24.960 1.00 55.78 79 GLY A CA 1
ATOM 596 C C . GLY A 1 79 ? 26.474 18.838 -24.825 1.00 55.78 79 GLY A C 1
ATOM 597 O O . GLY A 1 79 ? 27.304 19.359 -24.072 1.00 55.78 79 GLY A O 1
ATOM 598 N N . LEU A 1 80 ? 26.636 17.663 -25.442 1.00 69.94 80 LEU A N 1
ATOM 599 C CA . LEU A 1 80 ? 27.904 16.940 -25.412 1.00 69.94 80 LEU A CA 1
ATOM 600 C C . LEU A 1 80 ? 29.002 17.981 -25.613 1.00 69.94 80 LEU A C 1
ATOM 602 O O . LEU A 1 80 ? 28.911 18.795 -26.541 1.00 69.94 80 LEU A O 1
ATOM 606 N N . SER A 1 81 ? 29.942 18.057 -24.669 1.00 77.12 81 SER A N 1
ATOM 607 C CA . SER A 1 81 ? 30.966 19.088 -24.736 1.00 77.12 81 SER A CA 1
ATOM 608 C C . SER A 1 81 ? 31.640 18.972 -26.107 1.00 77.12 81 SER A C 1
ATOM 610 O O . SER A 1 81 ? 31.914 17.858 -26.548 1.00 77.12 81 SER A O 1
ATOM 612 N N . PRO A 1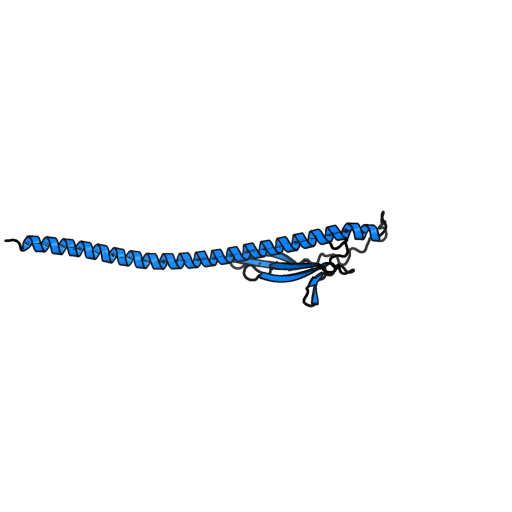 82 ? 31.916 20.079 -26.818 1.00 76.75 82 PRO A N 1
ATOM 613 C CA . PRO A 1 82 ? 32.527 19.994 -28.148 1.00 76.75 82 PRO A CA 1
ATOM 614 C C . PRO A 1 82 ? 33.883 19.263 -28.169 1.00 76.75 82 PRO A C 1
ATOM 616 O O . PRO A 1 82 ? 34.363 18.889 -29.230 1.00 76.75 82 PRO A O 1
ATOM 619 N N . LEU A 1 83 ? 34.490 19.079 -26.991 1.00 83.06 83 LEU A N 1
ATOM 620 C CA . LEU A 1 83 ? 35.744 18.368 -26.738 1.00 83.06 83 LEU A CA 1
ATOM 621 C C . LEU A 1 83 ? 35.521 16.958 -26.153 1.00 83.06 83 LEU A C 1
ATOM 623 O O . LEU A 1 83 ? 36.427 16.395 -25.548 1.00 83.06 83 LEU A O 1
ATOM 627 N N . MET A 1 84 ? 34.305 16.414 -26.236 1.00 83.50 84 MET A N 1
ATOM 628 C CA . MET A 1 84 ? 34.001 15.070 -25.758 1.00 83.50 84 MET A CA 1
ATOM 629 C C . MET A 1 84 ? 34.594 14.039 -26.715 1.00 83.50 84 MET A C 1
ATOM 631 O O . MET A 1 84 ? 34.145 13.902 -27.851 1.00 83.50 84 MET A O 1
ATOM 635 N N . GLU A 1 85 ? 35.594 13.310 -26.238 1.00 84.56 85 GLU A N 1
ATOM 636 C CA . GLU A 1 85 ? 36.178 12.178 -26.949 1.00 84.56 85 GLU A CA 1
ATOM 637 C C . GLU A 1 85 ? 35.541 10.883 -26.435 1.00 84.56 85 GLU A C 1
ATOM 639 O O . GLU A 1 85 ? 35.449 10.655 -25.227 1.00 84.56 85 GLU A O 1
ATOM 644 N N . PHE A 1 86 ? 35.067 10.047 -27.359 1.00 86.31 86 PHE A N 1
ATOM 645 C CA . PHE A 1 86 ? 34.533 8.724 -27.049 1.00 86.31 86 PHE A CA 1
ATOM 646 C C . PHE A 1 86 ? 35.631 7.685 -27.260 1.00 86.31 86 PHE A C 1
ATOM 648 O O . PHE A 1 86 ? 36.215 7.610 -28.339 1.00 86.31 86 PHE A O 1
ATOM 655 N N . GLU A 1 87 ? 35.913 6.890 -26.229 1.00 88.06 87 GLU A N 1
ATOM 656 C CA . GLU A 1 87 ? 36.926 5.831 -26.295 1.00 88.06 87 GLU A CA 1
ATOM 657 C C . GLU A 1 87 ? 36.422 4.606 -27.079 1.00 88.06 87 GLU A C 1
ATOM 659 O O . GLU A 1 87 ? 37.199 3.943 -27.765 1.00 88.06 87 GLU A O 1
ATOM 664 N N . GLN A 1 88 ? 35.117 4.319 -27.009 1.00 89.50 88 GLN A N 1
ATOM 665 C CA . GLN A 1 88 ? 34.464 3.225 -27.730 1.00 89.50 88 GLN A CA 1
ATOM 666 C C . GLN A 1 88 ? 33.563 3.727 -28.863 1.00 89.50 88 GLN A C 1
ATOM 668 O O . GLN A 1 88 ? 33.133 4.882 -28.890 1.00 89.50 88 GLN A O 1
ATOM 673 N N . ASP A 1 89 ? 33.223 2.815 -29.775 1.00 89.81 89 ASP A N 1
ATOM 674 C CA . ASP A 1 89 ? 32.219 3.070 -30.805 1.00 89.81 89 ASP A CA 1
ATOM 675 C C . ASP A 1 89 ? 30.838 3.354 -30.168 1.00 89.81 89 ASP A C 1
ATOM 677 O O . ASP A 1 89 ? 30.462 2.672 -29.205 1.00 89.81 89 ASP A O 1
ATOM 681 N N . PRO A 1 90 ? 30.045 4.311 -30.691 1.00 85.00 90 PRO A N 1
ATOM 682 C CA . PRO A 1 90 ? 28.741 4.659 -30.130 1.00 85.00 90 PRO A CA 1
ATOM 683 C C . PRO A 1 90 ? 27.796 3.468 -29.941 1.00 85.00 90 PRO A C 1
ATOM 685 O O . PRO A 1 90 ? 27.025 3.454 -28.981 1.00 85.00 90 PRO A O 1
ATOM 688 N N . VAL A 1 91 ? 27.863 2.450 -30.808 1.00 88.19 91 VAL A N 1
ATOM 689 C CA . VAL A 1 91 ? 27.020 1.251 -30.685 1.00 88.19 91 VAL A CA 1
ATOM 690 C C . VAL A 1 91 ? 27.362 0.474 -29.415 1.00 88.19 91 VAL A C 1
ATOM 692 O O . VAL A 1 91 ? 26.458 0.061 -28.694 1.00 88.19 91 VAL A O 1
ATOM 695 N N . GLN A 1 92 ? 28.650 0.332 -29.094 1.00 88.56 92 GLN A N 1
ATOM 696 C CA . GLN A 1 92 ? 29.108 -0.384 -27.897 1.00 88.56 92 GLN A CA 1
ATOM 697 C C . GLN A 1 92 ? 28.714 0.349 -26.612 1.00 88.56 92 GLN A C 1
ATOM 699 O O . GLN A 1 92 ? 28.338 -0.282 -25.624 1.00 88.56 92 GLN A O 1
ATOM 704 N N . ILE A 1 93 ? 28.761 1.684 -26.632 1.00 86.38 93 ILE A N 1
ATOM 705 C CA . ILE A 1 93 ? 28.344 2.515 -25.497 1.00 86.38 93 ILE A CA 1
ATOM 706 C C . ILE A 1 93 ? 26.851 2.317 -25.223 1.00 86.38 93 ILE A C 1
ATOM 708 O O . ILE A 1 93 ? 26.461 2.071 -24.081 1.00 86.38 93 ILE A O 1
ATOM 712 N N . ILE A 1 94 ? 26.009 2.382 -26.260 1.00 84.56 94 ILE A N 1
ATOM 713 C CA . ILE A 1 94 ? 24.564 2.177 -26.099 1.00 84.56 94 ILE A CA 1
ATOM 714 C C . ILE A 1 94 ? 24.258 0.751 -25.638 1.00 84.56 94 ILE A C 1
ATOM 716 O O . ILE A 1 94 ? 23.443 0.583 -24.730 1.00 84.56 94 ILE A O 1
ATOM 720 N N . ASP A 1 95 ? 24.930 -0.258 -26.191 1.00 86.31 95 ASP A N 1
ATOM 721 C CA . ASP A 1 95 ? 24.720 -1.660 -25.815 1.00 86.31 95 ASP A CA 1
ATOM 722 C C . ASP A 1 95 ? 25.065 -1.923 -24.337 1.00 86.31 95 ASP A C 1
ATOM 724 O O . ASP A 1 95 ? 24.339 -2.625 -23.636 1.00 86.31 95 ASP A O 1
ATOM 728 N N . ALA A 1 96 ? 26.098 -1.261 -23.806 1.00 87.50 96 ALA A N 1
ATOM 729 C CA . ALA A 1 96 ? 26.420 -1.302 -22.379 1.00 87.50 96 ALA A CA 1
ATOM 730 C C . ALA A 1 96 ? 25.441 -0.487 -21.507 1.00 87.50 96 ALA A C 1
ATOM 732 O O . ALA A 1 96 ? 25.186 -0.842 -20.352 1.00 87.50 96 ALA A O 1
ATOM 733 N N . MET A 1 97 ? 24.872 0.603 -22.033 1.00 84.88 97 MET A N 1
ATOM 734 C CA . MET A 1 97 ? 23.930 1.461 -21.303 1.00 84.88 97 MET A CA 1
ATOM 735 C C . MET A 1 97 ? 22.504 0.899 -21.249 1.00 84.88 97 MET A C 1
ATOM 737 O O . MET A 1 97 ? 21.807 1.126 -20.255 1.00 84.88 97 MET A O 1
ATOM 741 N N . MET A 1 98 ? 22.048 0.165 -22.270 1.00 84.06 98 MET A N 1
ATOM 742 C CA . MET A 1 98 ? 20.672 -0.351 -22.315 1.00 84.06 98 MET A CA 1
ATOM 743 C C . MET A 1 98 ? 20.320 -1.254 -21.116 1.00 84.06 98 MET A C 1
ATOM 745 O O . MET A 1 98 ? 19.267 -1.031 -20.511 1.00 84.06 98 MET A O 1
ATOM 749 N N . PRO A 1 99 ? 21.170 -2.215 -20.691 1.00 87.50 99 PRO A N 1
ATOM 750 C CA . PRO A 1 99 ? 20.909 -3.026 -19.503 1.00 87.50 99 PRO A CA 1
ATOM 751 C C . PRO A 1 99 ? 20.822 -2.197 -18.218 1.00 87.50 99 PRO A C 1
ATOM 753 O O . PRO A 1 99 ? 19.978 -2.472 -17.365 1.00 87.50 99 PRO A O 1
ATOM 756 N N . LEU A 1 100 ? 21.662 -1.164 -18.081 1.00 87.56 100 LEU A N 1
ATOM 757 C CA . LEU A 1 100 ? 21.650 -0.273 -16.917 1.00 87.56 100 LEU A CA 1
ATOM 758 C C . LEU A 1 100 ? 20.346 0.526 -16.842 1.00 87.56 100 LEU A C 1
ATOM 760 O O . LEU A 1 100 ? 19.749 0.630 -15.769 1.00 87.56 100 LEU A O 1
ATOM 764 N N . TYR A 1 101 ? 19.881 1.040 -17.982 1.00 84.00 101 TYR A N 1
ATOM 765 C CA . TYR A 1 101 ? 18.599 1.731 -18.076 1.00 84.00 101 TYR A CA 1
ATOM 766 C C . TYR A 1 101 ? 17.426 0.795 -17.762 1.00 84.00 101 TYR A C 1
ATOM 768 O O . TYR A 1 101 ? 16.545 1.139 -16.980 1.00 84.00 101 TYR A O 1
ATOM 776 N N . LEU A 1 102 ? 17.417 -0.421 -18.309 1.00 85.38 102 LEU A N 1
ATOM 777 C CA . LEU A 1 102 ? 16.347 -1.382 -18.044 1.00 85.38 102 LEU A CA 1
ATOM 778 C C . LEU A 1 102 ? 16.300 -1.792 -16.562 1.00 85.38 102 LEU A C 1
ATOM 780 O O . LEU A 1 102 ? 15.219 -1.871 -15.978 1.00 85.38 102 LEU A O 1
ATOM 784 N N . ASN A 1 103 ? 17.459 -1.989 -15.930 1.00 89.31 103 ASN A N 1
ATOM 785 C CA . ASN A 1 103 ? 17.539 -2.310 -14.506 1.00 89.31 103 ASN A CA 1
ATOM 786 C C . ASN A 1 103 ? 17.002 -1.165 -13.627 1.00 89.31 103 ASN A C 1
ATOM 788 O O . ASN A 1 103 ? 16.241 -1.410 -12.689 1.00 89.31 103 ASN A O 1
ATOM 792 N N . SER A 1 104 ? 17.334 0.091 -13.948 1.00 87.00 104 SER A N 1
ATOM 793 C CA . SER A 1 104 ? 16.817 1.244 -13.200 1.00 87.00 104 SER A CA 1
ATOM 794 C C . SER A 1 104 ? 15.300 1.406 -13.359 1.00 87.00 104 SER A C 1
ATOM 796 O O . SER A 1 104 ? 14.617 1.691 -12.375 1.00 87.00 104 SER A O 1
ATOM 798 N N . GLN A 1 105 ? 14.752 1.137 -14.550 1.00 83.94 105 GLN A N 1
ATOM 799 C CA . G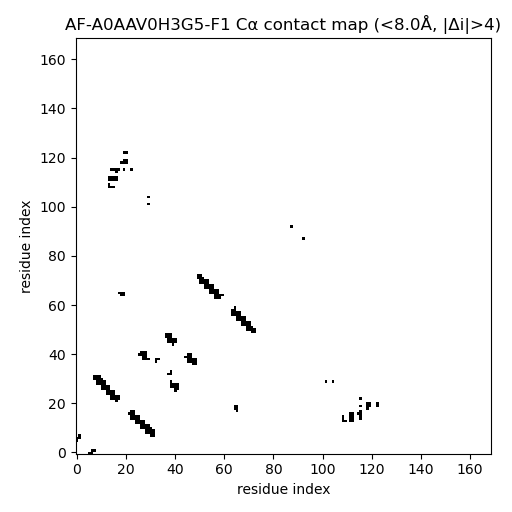LN A 1 105 ? 13.305 1.143 -14.795 1.00 83.94 105 GLN A CA 1
ATOM 800 C C . GLN A 1 105 ? 12.564 0.086 -13.973 1.00 83.94 105 GLN A C 1
ATOM 802 O O . GLN A 1 105 ? 11.559 0.394 -13.330 1.00 83.94 105 GLN A O 1
ATOM 807 N N . ILE A 1 106 ? 13.069 -1.150 -13.959 1.00 89.12 106 ILE A N 1
ATOM 808 C CA . ILE A 1 106 ? 12.474 -2.232 -13.166 1.00 89.12 106 ILE A CA 1
ATOM 809 C C . ILE A 1 106 ? 12.526 -1.884 -11.679 1.00 89.12 106 ILE A C 1
ATOM 811 O O . ILE A 1 106 ? 11.518 -2.012 -10.982 1.00 89.12 106 ILE A O 1
ATOM 815 N N . LEU A 1 107 ? 13.673 -1.403 -11.193 1.00 91.25 107 LEU A N 1
ATOM 816 C CA . LEU A 1 107 ? 13.828 -1.016 -9.794 1.00 91.25 107 LEU A CA 1
ATOM 817 C C . LEU A 1 107 ? 12.839 0.090 -9.402 1.00 91.25 107 LEU A C 1
ATOM 819 O O . LEU A 1 107 ? 12.197 -0.010 -8.356 1.00 91.25 107 LEU A O 1
ATOM 823 N N . ARG A 1 108 ? 12.669 1.107 -10.252 1.00 87.38 108 ARG A N 1
ATOM 824 C CA . ARG A 1 108 ? 11.698 2.185 -10.034 1.00 87.38 108 ARG A CA 1
ATOM 825 C C . ARG A 1 108 ? 10.268 1.656 -9.955 1.00 87.38 108 ARG A C 1
ATOM 827 O O . ARG A 1 108 ? 9.554 1.973 -9.005 1.00 87.38 108 ARG A O 1
ATOM 834 N N . ALA A 1 109 ? 9.860 0.814 -10.902 1.00 88.81 109 ALA A N 1
ATOM 835 C CA . ALA A 1 109 ? 8.520 0.234 -10.911 1.00 88.81 109 ALA A CA 1
ATOM 836 C C . ALA A 1 109 ? 8.242 -0.617 -9.657 1.00 88.81 109 ALA A C 1
ATOM 838 O O . ALA A 1 109 ? 7.161 -0.529 -9.069 1.00 88.81 109 ALA A O 1
ATOM 839 N N . LEU A 1 110 ? 9.233 -1.389 -9.193 1.00 92.00 110 LEU A N 1
ATOM 840 C CA . LEU A 1 110 ? 9.139 -2.147 -7.943 1.00 92.00 110 LEU A CA 1
ATOM 841 C C . LEU A 1 110 ? 8.978 -1.227 -6.726 1.00 92.00 110 LEU A C 1
ATOM 843 O O . LEU A 1 110 ? 8.121 -1.480 -5.879 1.00 92.00 110 LEU A O 1
ATOM 847 N N . GLN A 1 111 ? 9.759 -0.147 -6.645 1.00 90.81 111 GLN A N 1
ATOM 848 C CA . GLN A 1 111 ? 9.670 0.823 -5.550 1.00 90.81 111 GLN A CA 1
ATOM 849 C C . GLN A 1 111 ? 8.312 1.539 -5.519 1.00 90.81 111 GLN A C 1
ATOM 851 O O . GLN A 1 111 ? 7.716 1.671 -4.449 1.00 90.81 111 GLN A O 1
ATOM 856 N N . GLU A 1 112 ? 7.781 1.951 -6.673 1.00 88.25 112 GLU A N 1
ATOM 857 C CA . GLU A 1 112 ? 6.445 2.557 -6.772 1.00 88.25 112 GLU A CA 1
ATOM 858 C C . GLU A 1 112 ? 5.330 1.576 -6.383 1.00 88.25 112 GLU A C 1
ATOM 860 O O . GLU A 1 112 ? 4.370 1.950 -5.696 1.00 88.25 112 GLU A O 1
ATOM 865 N N . SER A 1 113 ? 5.466 0.308 -6.780 1.00 91.25 113 SER A N 1
ATOM 866 C CA . SER A 1 113 ? 4.515 -0.738 -6.409 1.00 91.25 113 SER A CA 1
ATOM 867 C C . SER A 1 113 ? 4.526 -0.994 -4.903 1.00 91.25 113 SER A C 1
ATOM 869 O O . SER A 1 113 ? 3.467 -1.064 -4.280 1.00 91.25 113 SER A O 1
ATOM 871 N N . TYR A 1 114 ? 5.713 -1.066 -4.303 1.00 93.56 114 TYR A N 1
ATOM 872 C CA . TYR A 1 114 ? 5.874 -1.254 -2.865 1.00 93.56 114 TYR A CA 1
ATOM 873 C C . TYR A 1 114 ? 5.324 -0.066 -2.061 1.00 93.56 114 TYR A C 1
ATOM 875 O O . TYR A 1 114 ? 4.606 -0.249 -1.077 1.00 93.56 114 TYR A O 1
ATOM 883 N N . ALA A 1 115 ? 5.578 1.168 -2.511 1.00 89.94 115 ALA A N 1
ATOM 884 C CA . ALA A 1 115 ? 5.000 2.364 -1.898 1.00 89.94 115 ALA A CA 1
ATOM 885 C C . ALA A 1 115 ? 3.460 2.351 -1.954 1.00 89.94 115 ALA A C 1
ATOM 887 O O . ALA A 1 115 ? 2.800 2.647 -0.955 1.00 89.94 115 ALA A O 1
ATOM 888 N N . SER A 1 116 ? 2.883 1.950 -3.092 1.00 90.88 116 SER A N 1
ATOM 889 C CA . SER A 1 116 ? 1.430 1.814 -3.263 1.00 90.88 116 SER A CA 1
ATOM 890 C C . SER A 1 116 ? 0.819 0.764 -2.334 1.00 90.88 116 SER A C 1
ATOM 892 O O . SER A 1 116 ? -0.241 0.997 -1.751 1.00 90.88 116 SER A O 1
ATOM 894 N N . GLU A 1 117 ? 1.486 -0.377 -2.167 1.00 92.25 117 GLU A N 1
ATOM 895 C CA . GLU A 1 117 ? 1.059 -1.440 -1.258 1.00 92.25 117 GLU A CA 1
ATOM 896 C C . GLU A 1 117 ? 1.047 -0.956 0.198 1.00 92.25 117 GLU A C 1
ATOM 898 O O . GLU A 1 117 ? 0.040 -1.094 0.899 1.00 92.25 117 GLU A O 1
ATOM 903 N N . LEU A 1 118 ? 2.147 -0.344 0.649 1.00 92.75 118 LEU A N 1
ATOM 904 C CA . LEU A 1 118 ? 2.268 0.178 2.008 1.00 92.75 118 LEU A CA 1
ATOM 905 C C . LEU A 1 118 ? 1.230 1.260 2.303 1.00 92.75 118 LEU A C 1
ATOM 907 O O . LEU A 1 118 ? 0.630 1.257 3.378 1.00 92.75 118 LEU A O 1
ATOM 911 N N . ALA A 1 119 ? 0.978 2.152 1.350 1.00 90.44 119 ALA A N 1
ATOM 912 C CA . ALA A 1 119 ? -0.048 3.177 1.472 1.00 90.44 119 ALA A CA 1
ATOM 913 C C . ALA A 1 119 ? -1.459 2.580 1.589 1.00 90.44 119 ALA A C 1
ATOM 915 O O . ALA A 1 119 ? -2.226 2.952 2.480 1.00 90.44 119 ALA A O 1
ATOM 916 N N . SER A 1 120 ? -1.780 1.594 0.746 1.00 90.81 120 SER A N 1
ATOM 917 C CA . SER A 1 120 ? -3.055 0.877 0.824 1.00 90.81 120 SER A CA 1
ATOM 918 C C . SER A 1 120 ? -3.213 0.161 2.167 1.00 90.81 120 SER A C 1
ATOM 920 O O . SER A 1 120 ? -4.289 0.203 2.767 1.00 90.81 120 SER A O 1
ATOM 922 N N . ARG A 1 121 ? -2.140 -0.462 2.676 1.00 93.62 121 ARG A N 1
ATOM 923 C C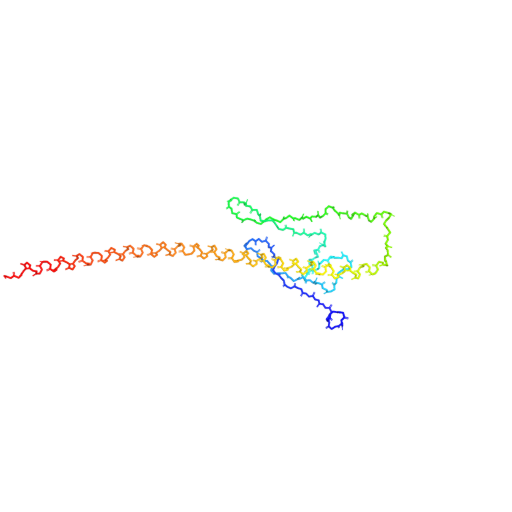A . ARG A 1 121 ? -2.122 -1.099 3.999 1.00 93.62 121 ARG A CA 1
ATOM 924 C C . ARG A 1 121 ? -2.343 -0.076 5.111 1.00 93.62 121 ARG A C 1
ATOM 926 O O . ARG A 1 121 ? -3.135 -0.337 6.010 1.00 93.62 121 ARG A O 1
ATOM 933 N N . MET A 1 122 ? -1.688 1.082 5.047 1.00 91.94 122 MET A N 1
ATOM 934 C CA . MET A 1 122 ? -1.846 2.150 6.036 1.00 91.94 122 MET A CA 1
ATOM 935 C C . MET A 1 122 ? -3.301 2.628 6.120 1.00 91.94 122 MET A C 1
ATOM 937 O O . MET A 1 122 ? -3.844 2.707 7.219 1.00 91.94 122 MET A O 1
ATOM 941 N N . ASN A 1 123 ? -3.967 2.865 4.986 1.00 90.88 123 ASN A N 1
ATOM 942 C CA . ASN A 1 123 ? -5.379 3.265 4.993 1.00 90.88 123 ASN A CA 1
ATOM 943 C C . ASN A 1 123 ? -6.298 2.163 5.515 1.00 90.88 123 ASN A C 1
ATOM 945 O O . ASN A 1 123 ? -7.207 2.444 6.290 1.00 90.88 123 ASN A O 1
ATOM 949 N N . ALA A 1 124 ? -6.066 0.912 5.105 1.00 92.81 124 ALA A N 1
ATOM 950 C CA . ALA A 1 124 ? -6.846 -0.219 5.594 1.00 92.81 124 ALA A CA 1
ATOM 951 C C . ALA A 1 124 ? -6.739 -0.346 7.123 1.00 92.81 124 ALA A C 1
ATOM 953 O O . ALA A 1 124 ? -7.747 -0.553 7.793 1.00 92.81 124 ALA A O 1
ATOM 954 N N . MET A 1 125 ? -5.539 -0.151 7.678 1.00 95.88 125 MET A N 1
ATOM 955 C CA . MET A 1 125 ? -5.301 -0.171 9.123 1.00 95.88 125 MET A CA 1
ATOM 956 C C . MET A 1 125 ? -5.893 1.046 9.839 1.00 95.88 125 MET A C 1
ATOM 958 O O . MET A 1 125 ? -6.437 0.886 10.930 1.00 95.88 125 MET A O 1
ATOM 962 N N . SER A 1 126 ? -5.848 2.240 9.235 1.00 92.69 126 SER A N 1
ATOM 963 C CA . SER A 1 126 ? -6.525 3.428 9.776 1.00 92.69 126 SER A CA 1
ATOM 964 C C . SER A 1 126 ? -8.030 3.187 9.878 1.00 92.69 126 SER A C 1
ATOM 966 O O . SER A 1 126 ? -8.593 3.300 10.962 1.00 92.69 126 SER A O 1
ATOM 968 N N . ASN A 1 127 ? -8.660 2.729 8.792 1.00 93.75 127 ASN A N 1
ATOM 969 C CA . ASN A 1 127 ? -10.089 2.415 8.772 1.00 93.75 127 ASN A CA 1
ATOM 970 C C . ASN A 1 127 ? -10.446 1.303 9.772 1.00 93.75 127 ASN A C 1
ATOM 972 O O . ASN A 1 127 ? -11.459 1.385 10.460 1.00 93.75 127 ASN A O 1
ATOM 976 N N . ALA A 1 128 ? -9.616 0.262 9.884 1.00 96.75 128 ALA A N 1
ATOM 977 C CA . ALA A 1 128 ? -9.821 -0.801 10.866 1.00 96.75 128 ALA A CA 1
ATOM 978 C C . ALA A 1 128 ? -9.720 -0.282 12.311 1.00 96.75 128 ALA A C 1
ATOM 980 O O . ALA A 1 128 ? -10.501 -0.702 13.163 1.00 96.75 128 ALA A O 1
ATOM 981 N N . THR A 1 129 ? -8.800 0.648 12.578 1.00 96.69 129 THR A N 1
ATOM 982 C CA . THR A 1 129 ? -8.638 1.282 13.895 1.00 96.69 129 THR A CA 1
ATOM 983 C C . THR A 1 129 ? -9.853 2.135 14.240 1.00 96.69 129 THR A C 1
ATOM 985 O O . THR A 1 129 ? -10.396 2.002 15.336 1.00 96.69 129 THR A O 1
ATOM 988 N N . ASP A 1 130 ? -10.332 2.947 13.297 1.00 96.25 130 ASP A N 1
ATOM 989 C CA . ASP A 1 130 ? -11.523 3.778 13.488 1.00 96.25 130 ASP A CA 1
ATOM 990 C C . ASP A 1 130 ? -12.764 2.911 13.770 1.00 96.25 130 ASP A C 1
ATOM 992 O O . ASP A 1 130 ? -13.482 3.144 14.748 1.00 96.25 130 ASP A O 1
ATOM 996 N N . ASN A 1 131 ? -12.944 1.830 13.003 1.00 96.81 131 ASN A N 1
ATOM 997 C CA . ASN A 1 131 ? -14.012 0.850 13.221 1.00 96.81 131 ASN A CA 1
ATOM 998 C C . ASN A 1 131 ? -13.894 0.152 14.590 1.00 96.81 131 ASN A C 1
ATOM 1000 O O . ASN A 1 131 ? -14.897 -0.077 15.268 1.00 96.81 131 ASN A O 1
ATOM 1004 N N . ALA A 1 132 ? -12.678 -0.182 15.030 1.00 97.75 132 ALA A N 1
ATOM 1005 C CA . ALA A 1 132 ? -12.448 -0.800 16.334 1.00 97.75 132 ALA A CA 1
ATOM 1006 C C . ALA A 1 132 ? -12.755 0.161 17.495 1.00 97.75 132 ALA A C 1
ATOM 1008 O O . ALA A 1 132 ? -13.312 -0.261 18.513 1.00 97.75 132 ALA A O 1
ATOM 1009 N N . VAL A 1 133 ? -12.445 1.453 17.351 1.00 97.69 133 VAL A N 1
ATOM 1010 C CA . VAL A 1 133 ? -12.805 2.483 18.339 1.00 97.69 133 VAL A CA 1
ATOM 1011 C C . VAL A 1 133 ? -14.323 2.624 18.439 1.00 97.69 133 VAL A C 1
ATOM 1013 O O . VAL A 1 133 ? -14.857 2.703 19.547 1.00 97.69 133 VAL A O 1
ATOM 1016 N N . GLU A 1 134 ? -15.031 2.620 17.310 1.00 97.12 134 GLU A N 1
ATOM 1017 C CA . GLU A 1 134 ? -16.496 2.640 17.297 1.00 97.12 134 GLU A CA 1
ATOM 1018 C C . GLU A 1 134 ? -17.084 1.401 17.986 1.00 97.12 134 GLU A C 1
ATOM 1020 O O . GLU A 1 134 ? -17.916 1.523 18.891 1.00 97.12 134 GLU A O 1
ATOM 1025 N N . LEU A 1 135 ? -16.588 0.209 17.646 1.00 97.25 135 LEU A N 1
ATOM 1026 C CA . LEU A 1 135 ? -17.020 -1.039 18.271 1.00 97.25 135 LEU A CA 1
ATOM 1027 C C . LEU A 1 135 ? -16.769 -1.041 19.785 1.00 97.25 135 LEU A C 1
ATOM 1029 O O . LEU A 1 135 ? -17.637 -1.443 20.558 1.00 97.25 135 LEU A O 1
ATOM 1033 N N . THR A 1 136 ? -15.614 -0.539 20.223 1.00 97.75 136 THR A N 1
ATOM 1034 C CA . THR A 1 136 ? -15.257 -0.437 21.645 1.00 97.75 136 THR A CA 1
ATOM 1035 C C . THR A 1 136 ? -16.231 0.465 22.401 1.00 97.75 136 THR A C 1
ATOM 1037 O O . THR A 1 136 ? -16.668 0.118 23.502 1.00 97.75 136 THR A O 1
ATOM 1040 N N . LYS A 1 137 ? -16.623 1.604 21.812 1.00 97.31 137 LYS A N 1
ATOM 1041 C CA . LYS A 1 137 ? -17.634 2.498 22.398 1.00 97.31 137 LYS A CA 1
ATOM 1042 C C . LYS A 1 137 ? -18.976 1.784 22.545 1.00 97.31 137 LYS A C 1
ATOM 1044 O O . LYS A 1 137 ? -19.559 1.811 23.627 1.00 97.31 137 LYS A O 1
ATOM 1049 N N . ASN A 1 138 ? -19.422 1.091 21.499 1.00 97.50 138 ASN A N 1
ATOM 1050 C CA . ASN A 1 138 ? -20.688 0.359 21.508 1.00 97.50 138 ASN A CA 1
ATOM 1051 C C . ASN A 1 138 ? -20.698 -0.759 22.562 1.00 97.50 138 ASN A C 1
ATOM 1053 O O . ASN A 1 138 ? -21.617 -0.832 23.379 1.00 97.50 138 ASN A O 1
ATOM 1057 N N . LEU A 1 139 ? -19.645 -1.578 22.612 1.00 97.69 139 LEU A N 1
ATOM 1058 C CA . LEU A 1 139 ? -19.510 -2.644 23.606 1.00 97.69 139 LEU A CA 1
ATOM 1059 C C . LEU A 1 139 ? -19.425 -2.099 25.034 1.00 97.69 139 LEU A C 1
ATOM 1061 O O . LEU A 1 139 ? -19.989 -2.696 25.944 1.00 97.69 139 LEU A O 1
ATOM 1065 N N . SER A 1 140 ? -18.794 -0.941 25.240 1.00 97.31 140 SER A N 1
ATOM 1066 C CA . SER A 1 140 ? -18.749 -0.294 26.558 1.00 97.31 140 SER A CA 1
ATOM 1067 C C . SER A 1 140 ? -20.144 0.112 27.041 1.00 97.31 140 SER A C 1
ATOM 1069 O O . SER A 1 140 ? -20.464 -0.050 28.219 1.00 97.31 140 SER A O 1
ATOM 1071 N N . VAL A 1 141 ? -21.000 0.613 26.146 1.00 97.44 141 VAL A N 1
ATOM 1072 C CA . VAL A 1 141 ? -22.396 0.947 26.477 1.00 97.44 141 VAL A CA 1
ATOM 1073 C C . VAL A 1 141 ? -23.181 -0.312 26.849 1.00 97.44 141 VAL A C 1
ATOM 1075 O O . VAL A 1 141 ? -23.852 -0.322 27.882 1.00 97.44 141 VAL A O 1
ATOM 1078 N N . VAL A 1 142 ? -23.057 -1.383 26.057 1.00 97.56 142 VAL A N 1
ATOM 1079 C CA . VAL A 1 142 ? -23.712 -2.673 26.336 1.00 97.56 142 VAL A CA 1
ATOM 1080 C C . VAL A 1 142 ? -23.235 -3.252 27.668 1.00 97.56 142 VAL A C 1
ATOM 1082 O O . VAL A 1 142 ? -24.059 -3.573 28.520 1.00 97.56 142 VAL A O 1
ATOM 1085 N N . TYR A 1 143 ? -21.923 -3.275 27.904 1.00 98.06 143 TYR A N 1
ATOM 1086 C CA . TYR A 1 143 ? -21.328 -3.758 29.148 1.00 98.06 143 TYR A CA 1
ATOM 1087 C C . TYR A 1 143 ? -21.838 -2.991 30.372 1.00 98.06 143 TYR A C 1
ATOM 1089 O O . TYR A 1 143 ? -22.196 -3.588 31.384 1.00 98.06 143 TYR A O 1
ATOM 1097 N N . ASN A 1 144 ? -21.909 -1.659 30.295 1.00 97.00 144 ASN A N 1
ATOM 1098 C CA . ASN A 1 144 ? -22.431 -0.846 31.393 1.00 97.00 144 ASN A CA 1
ATOM 1099 C C . ASN A 1 144 ? -23.907 -1.151 31.679 1.00 97.00 144 ASN A C 1
ATOM 1101 O O . ASN A 1 144 ? -24.294 -1.236 32.846 1.00 97.00 144 ASN A O 1
ATOM 1105 N N . ARG A 1 145 ? -24.714 -1.338 30.629 1.00 97.44 145 ARG A N 1
ATOM 1106 C CA . ARG A 1 145 ? -26.131 -1.693 30.750 1.00 97.44 145 ARG A CA 1
ATOM 1107 C C . ARG A 1 145 ? -26.314 -3.069 31.389 1.00 97.44 145 ARG A C 1
ATOM 1109 O O . ARG A 1 145 ? -27.099 -3.196 32.323 1.00 97.44 145 ARG A O 1
ATOM 1116 N N . GLU A 1 146 ? -25.580 -4.076 30.926 1.00 97.25 146 GLU A N 1
ATOM 1117 C CA . GLU A 1 146 ? -25.624 -5.428 31.495 1.00 97.25 146 GLU A CA 1
ATOM 1118 C C . GLU A 1 146 ? -25.105 -5.456 32.932 1.00 97.25 146 GLU A C 1
ATOM 1120 O O . GLU A 1 146 ? -25.711 -6.098 33.788 1.00 97.25 146 GLU A O 1
ATOM 1125 N N . ARG A 1 147 ? -24.046 -4.693 33.240 1.00 98.00 147 ARG A N 1
ATOM 1126 C CA . ARG A 1 147 ? -23.551 -4.549 34.614 1.00 98.00 147 ARG A CA 1
ATOM 1127 C C . ARG A 1 147 ? -24.634 -3.995 35.536 1.00 98.00 147 ARG A C 1
ATOM 1129 O O . ARG A 1 147 ? -24.825 -4.525 36.625 1.00 98.00 147 ARG A O 1
ATOM 1136 N N . GLN A 1 148 ? -25.332 -2.937 35.119 1.00 97.38 148 GLN A N 1
ATOM 1137 C CA . GLN A 1 148 ? -26.425 -2.363 35.907 1.00 97.38 148 GLN A CA 1
ATOM 1138 C C . GLN A 1 148 ? -27.570 -3.362 36.083 1.00 97.38 148 GLN A C 1
ATOM 1140 O O . GLN A 1 148 ? -28.009 -3.559 37.211 1.00 97.38 148 GLN A O 1
ATOM 1145 N N . ALA A 1 149 ? -27.990 -4.038 35.008 1.00 97.44 149 ALA A N 1
ATOM 1146 C CA . ALA A 1 149 ? -29.030 -5.064 35.062 1.00 97.44 149 ALA A CA 1
ATOM 1147 C C . ALA A 1 149 ? -28.674 -6.205 36.031 1.00 97.44 149 ALA A C 1
ATOM 1149 O O . ALA A 1 149 ? -29.515 -6.626 36.825 1.00 97.44 149 ALA A O 1
ATOM 1150 N N . LYS A 1 150 ? -27.413 -6.658 36.016 1.00 97.75 150 LYS A N 1
ATOM 1151 C CA . LYS A 1 150 ? -26.910 -7.688 36.928 1.00 97.75 150 LYS A CA 1
ATOM 1152 C C . LYS A 1 150 ? -26.945 -7.230 38.388 1.00 97.75 150 LYS A C 1
ATOM 1154 O O . LYS A 1 150 ? -27.505 -7.940 39.211 1.00 97.75 150 LYS A O 1
ATOM 1159 N N . ILE A 1 151 ? -26.439 -6.029 38.694 1.00 97.00 151 ILE A N 1
ATOM 1160 C CA . ILE A 1 151 ? -26.487 -5.463 40.058 1.00 97.00 151 ILE A CA 1
ATOM 1161 C C . ILE A 1 151 ? -27.937 -5.354 40.544 1.00 97.00 151 ILE A C 1
ATOM 1163 O O . ILE A 1 151 ? -28.239 -5.721 41.674 1.00 97.00 151 ILE A O 1
ATOM 1167 N N . THR A 1 152 ? -28.850 -4.866 39.700 1.00 96.75 152 THR A N 1
ATOM 1168 C CA . THR A 1 152 ? -30.264 -4.759 40.082 1.00 96.75 152 THR A CA 1
ATOM 1169 C C . THR A 1 152 ? -30.910 -6.124 40.297 1.00 96.75 152 THR A C 1
ATOM 1171 O O . THR A 1 152 ? -31.704 -6.260 41.219 1.00 96.75 152 THR A O 1
ATOM 1174 N N . GLY A 1 153 ? -30.555 -7.131 39.492 1.00 97.25 153 GLY A N 1
ATOM 1175 C CA . GLY A 1 153 ? -31.036 -8.503 39.663 1.00 97.25 153 GLY A CA 1
ATOM 1176 C C . GLY A 1 153 ? -30.554 -9.113 40.978 1.00 97.25 153 GLY A C 1
ATOM 1177 O O . GLY A 1 153 ? -31.373 -9.579 41.761 1.00 97.25 153 GLY A O 1
ATOM 1178 N N . GLU A 1 154 ? -29.256 -9.002 41.270 1.00 96.56 154 GLU A N 1
ATOM 1179 C CA . GLU A 1 154 ? -28.666 -9.471 42.532 1.00 96.56 154 GLU A CA 1
ATOM 1180 C C . GLU A 1 154 ? -29.313 -8.788 43.750 1.00 96.56 154 GLU A C 1
ATOM 1182 O O . GLU A 1 154 ? -29.661 -9.449 44.725 1.00 96.56 154 GLU A O 1
ATOM 1187 N N . LEU A 1 155 ? -29.538 -7.470 43.696 1.00 95.94 155 LEU A N 1
ATOM 1188 C CA . LEU A 1 155 ? -30.210 -6.745 44.780 1.00 95.94 155 LEU A CA 1
ATOM 1189 C C . LEU A 1 155 ? -31.668 -7.185 44.965 1.00 95.94 155 LEU A C 1
ATOM 1191 O O . LEU A 1 155 ? -32.113 -7.328 46.103 1.00 95.94 155 LEU A O 1
ATOM 1195 N N . LEU A 1 156 ? -32.408 -7.407 43.875 1.00 96.62 156 LEU A N 1
ATOM 1196 C CA . LEU A 1 156 ? -33.787 -7.898 43.938 1.00 96.62 156 LEU A CA 1
ATOM 1197 C C . LEU A 1 156 ? -33.857 -9.305 44.539 1.00 96.62 156 LEU A C 1
ATOM 1199 O O . LEU A 1 156 ? -34.728 -9.556 45.369 1.00 96.62 156 LEU A O 1
ATOM 1203 N N . GLU A 1 157 ? -32.928 -10.193 44.178 1.00 95.25 157 GLU A N 1
ATOM 1204 C CA . GLU A 1 157 ? -32.827 -11.536 44.759 1.00 95.25 157 GLU A CA 1
ATOM 1205 C C . GLU A 1 157 ? -32.533 -11.485 46.267 1.00 95.25 157 GLU A C 1
ATOM 1207 O O . GLU A 1 157 ? -33.175 -12.193 47.044 1.00 95.25 157 GLU A O 1
ATOM 1212 N N . ILE A 1 158 ? -31.622 -10.604 46.704 1.00 94.06 158 ILE A N 1
ATOM 1213 C CA . ILE A 1 158 ? -31.300 -10.418 48.129 1.00 94.06 158 ILE A CA 1
ATOM 1214 C C . ILE A 1 158 ? -32.514 -9.897 48.909 1.00 94.06 158 ILE A C 1
ATOM 1216 O O . ILE A 1 158 ? -32.814 -10.413 49.986 1.00 94.06 158 ILE A O 1
ATOM 1220 N N . ILE A 1 159 ? -33.215 -8.886 48.385 1.00 95.00 159 ILE A N 1
ATOM 1221 C CA . ILE A 1 159 ? -34.389 -8.297 49.050 1.00 95.00 159 ILE A CA 1
ATOM 1222 C C . ILE A 1 159 ? -35.523 -9.324 49.139 1.00 95.00 159 ILE A C 1
ATOM 1224 O O . ILE A 1 159 ? -36.070 -9.523 50.220 1.00 95.00 159 ILE A O 1
ATOM 1228 N N . ALA A 1 160 ? -35.823 -10.030 48.044 1.00 94.00 160 ALA A N 1
ATOM 1229 C CA . ALA A 1 160 ? -36.849 -11.071 48.031 1.00 94.00 160 ALA A CA 1
ATOM 1230 C C . ALA A 1 160 ? -36.533 -12.211 49.018 1.00 94.00 160 ALA A C 1
ATOM 1232 O O . ALA A 1 160 ? -37.424 -12.681 49.725 1.00 94.00 160 ALA A O 1
ATOM 1233 N N . GLY A 1 161 ? -35.265 -12.628 49.114 1.00 93.38 161 GLY A N 1
ATOM 1234 C CA . GLY A 1 161 ? -34.828 -13.622 50.097 1.00 93.38 161 GLY A CA 1
ATOM 1235 C C . GLY A 1 161 ? -34.938 -13.137 51.548 1.00 93.38 161 GLY A C 1
ATOM 1236 O O . GLY A 1 161 ? -35.332 -13.904 52.426 1.00 93.38 161 GLY A O 1
ATOM 1237 N N . ALA A 1 162 ? -34.626 -11.864 51.810 1.00 93.56 162 ALA A N 1
ATOM 1238 C CA . ALA A 1 162 ? -34.745 -11.269 53.140 1.00 93.56 162 ALA A CA 1
ATOM 1239 C C . ALA A 1 162 ? -36.208 -11.110 53.590 1.00 93.56 162 ALA A C 1
ATOM 1241 O O . ALA A 1 162 ? -36.517 -11.375 54.753 1.00 93.56 162 ALA A O 1
ATOM 1242 N N . ASP A 1 163 ? -37.109 -10.720 52.685 1.00 92.31 163 ASP A N 1
ATOM 1243 C CA . ASP A 1 163 ? -38.542 -10.606 52.982 1.00 92.31 163 ASP A CA 1
ATOM 1244 C C . ASP A 1 163 ? -39.182 -11.982 53.229 1.00 92.31 163 ASP A C 1
ATOM 1246 O O . ASP A 1 163 ? -39.955 -12.134 54.175 1.00 92.31 163 ASP A O 1
ATOM 1250 N N . ALA A 1 164 ? -38.784 -13.018 52.482 1.00 91.94 164 ALA A N 1
ATOM 1251 C CA . ALA A 1 164 ? -39.253 -14.388 52.708 1.00 91.94 164 ALA A CA 1
ATOM 1252 C C . ALA A 1 164 ? -38.895 -14.933 54.108 1.00 91.94 164 ALA A C 1
ATOM 1254 O O . ALA A 1 164 ? -39.658 -15.702 54.690 1.00 91.94 164 ALA A O 1
ATOM 1255 N N . LEU A 1 165 ? -37.758 -14.517 54.681 1.00 85.69 165 LEU A N 1
ATOM 1256 C CA . LEU A 1 165 ? -37.365 -14.860 56.055 1.00 85.69 165 LEU A CA 1
ATOM 1257 C C . LEU A 1 165 ? -38.215 -14.152 57.121 1.00 85.69 165 LEU A C 1
ATOM 1259 O O . LEU A 1 165 ? -38.344 -14.669 58.227 1.00 85.69 165 LEU A O 1
ATOM 1263 N N . LYS A 1 166 ? -38.782 -12.982 56.811 1.00 81.44 166 LYS A N 1
ATOM 1264 C CA . LYS A 1 166 ? -39.657 -12.223 57.719 1.00 81.44 166 LYS A CA 1
ATOM 1265 C C . LYS A 1 166 ? -41.076 -12.781 57.793 1.00 81.44 166 LYS A C 1
ATOM 1267 O O . LYS A 1 166 ? -41.735 -12.586 58.808 1.00 81.44 166 LYS A O 1
ATOM 1272 N N . GLU A 1 167 ? -41.544 -13.425 56.727 1.00 74.69 167 GLU A N 1
ATOM 1273 C CA . GLU A 1 167 ? -42.865 -14.064 56.680 1.00 74.69 167 GLU A CA 1
ATOM 1274 C C . GLU A 1 167 ? -42.880 -15.484 57.276 1.00 74.69 167 GLU A C 1
ATOM 1276 O O . GLU A 1 167 ? -43.950 -16.088 57.379 1.00 74.69 167 GLU A O 1
ATOM 1281 N N . LEU A 1 168 ? -41.730 -16.021 57.708 1.00 55.38 168 LEU A N 1
ATOM 1282 C CA . LEU A 1 168 ? -41.711 -17.250 58.502 1.00 55.38 168 LEU A CA 1
ATOM 1283 C C . LEU A 1 168 ? -42.227 -16.964 59.933 1.00 55.38 168 LEU A C 1
ATOM 1285 O O . LEU A 1 168 ? -41.710 -16.045 60.572 1.00 55.38 168 LEU A O 1
ATOM 1289 N N . PRO A 1 169 ? -43.224 -17.723 60.430 1.00 57.69 169 PRO A N 1
ATOM 1290 C CA . PRO A 1 169 ? -43.819 -17.534 61.757 1.00 57.69 169 PRO A CA 1
ATOM 1291 C C . PRO A 1 169 ? -42.875 -17.867 62.919 1.00 57.69 169 PRO A C 1
ATOM 1293 O O . PRO A 1 169 ? -41.992 -18.741 62.751 1.00 57.69 169 PRO A O 1
#

Secondary structure (DSSP, 8-state):
-TTTTS-S-EEEEEEEE--SS-EEEEEEEEESPPTT-PEEBTTS-EE-TTEEEEEEEEEETTEEEEEEEEEE-S-S-----TT---SS-HHHHHHHHHHHHHHHHHHHHHHHHHHHHHHHHHHHHHHHHHHHHHHHHHHHHHHHHHHHHHHHHHHHHHHHHHHHHHS--

Radius of gyration: 32.76 Å; Cα contacts (8 Å, |Δi|>4): 144; chains: 1; bounding box: 81×38×93 Å

Foldseek 3Di:
DVVVVPDQWDWDWAWAADKLADTDTWIWTLPPADPQNWIDTPVRDTDRPQFDWDWDFDADPNHTIIDIDRPNPPPPPPPQPPPDDDPDDPVVVVVVVSVVSSVVVVVVRVVRRVSNVVSPVVVVVVVVVVVVVVVVVVVVVVVVVVVVVVVVVVVVVVVVVVVVVVPPD

Organism: NCBI:txid586396